Protein AF-A0A7C3XZT9-F1 (afdb_monomer)

Nearest PDB structures (foldseek):
  4e8y-assembly1_A  TM=9.211E-01  e=4.645E-08  Burkholderia cenocepacia J2315
  4e8w-assembly1_A  TM=8.831E-01  e=4.972E-08  Burkholderia cenocepacia J2315
  4e8z-assembly2_B  TM=8.800E-01  e=8.007E-08  Burkholderia cenocepacia J2315
  4e8w-assembly2_B  TM=8.769E-01  e=1.478E-07  Burkholderia cenocepacia J2315

Radius of gyration: 18.66 Å; Cα contacts (8 Å, |Δi|>4): 139; chains: 1; bounding box: 40×20×56 Å

pLDDT: mean 96.62, std 2.26, range [83.62, 98.5]

Foldseek 3Di:
DVVVVVVLVVLAAAEEEQEDDKFKDKDFDFDFDDADPVDRHTDGDTDDIDIDTDDSRVVQVVSVVSNHRYDYDDDDDPDPRSVVSVVNSD

Structure (mmCIF, N/CA/C/O backbone):
data_AF-A0A7C3XZT9-F1
#
_entry.id   AF-A0A7C3XZT9-F1
#
loop_
_atom_site.group_PDB
_atom_site.id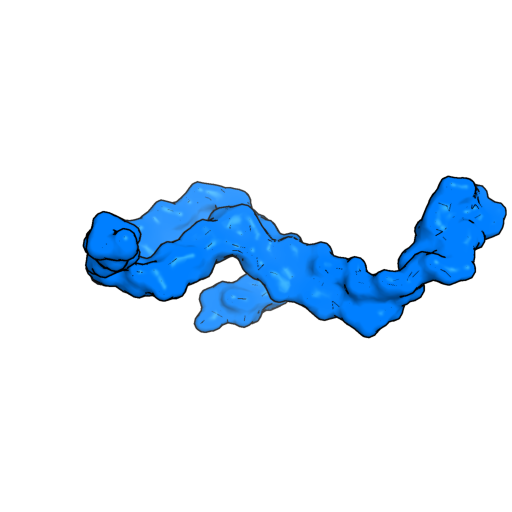
_atom_site.type_symbol
_atom_site.label_atom_id
_atom_site.label_alt_id
_atom_site.label_comp_id
_atom_site.label_asym_id
_atom_site.label_entity_id
_atom_site.label_seq_id
_atom_site.pdbx_PDB_ins_code
_atom_site.Cartn_x
_atom_site.Cartn_y
_atom_site.Cartn_z
_atom_site.occupancy
_atom_site.B_iso_or_equiv
_atom_site.auth_seq_id
_atom_site.auth_comp_id
_atom_site.auth_asym_id
_atom_site.auth_atom_id
_atom_site.pdbx_PDB_model_num
ATOM 1 N N . MET A 1 1 ? 8.491 5.897 28.663 1.00 83.62 1 MET A N 1
ATOM 2 C CA . MET A 1 1 ? 7.620 4.820 28.123 1.00 83.62 1 MET A CA 1
ATOM 3 C C . MET A 1 1 ? 6.148 4.910 28.549 1.00 83.62 1 MET A C 1
ATOM 5 O O . MET A 1 1 ? 5.301 4.761 27.681 1.00 83.62 1 MET A O 1
ATOM 9 N N . LYS A 1 2 ? 5.801 5.207 29.816 1.00 93.00 2 LYS A N 1
ATOM 10 C CA . LYS A 1 2 ? 4.394 5.265 30.294 1.00 93.00 2 LYS A CA 1
ATOM 11 C C . LYS A 1 2 ? 3.464 6.167 29.460 1.00 93.00 2 LYS A C 1
ATOM 13 O O . LYS A 1 2 ? 2.359 5.764 29.127 1.00 93.00 2 LYS A O 1
ATOM 18 N N . LYS A 1 3 ? 3.935 7.357 29.062 1.00 96.06 3 LYS A N 1
ATOM 19 C CA . LYS A 1 3 ? 3.170 8.287 28.208 1.00 96.06 3 LYS A CA 1
ATOM 20 C C . LYS A 1 3 ? 2.821 7.691 26.838 1.00 96.06 3 LYS A C 1
ATOM 22 O O . LYS A 1 3 ? 1.701 7.870 26.387 1.00 96.06 3 LYS A O 1
ATOM 27 N N . LEU A 1 4 ? 3.760 6.983 26.204 1.00 94.88 4 LEU A N 1
ATOM 28 C CA . LEU A 1 4 ? 3.545 6.363 24.893 1.00 94.88 4 LEU A CA 1
ATOM 29 C C . LEU A 1 4 ? 2.495 5.257 24.982 1.00 94.88 4 LEU A C 1
ATOM 31 O O . LEU A 1 4 ? 1.538 5.275 24.219 1.00 94.88 4 LEU A O 1
ATOM 35 N N . LYS A 1 5 ? 2.633 4.362 25.967 1.00 94.62 5 LYS A N 1
ATOM 36 C CA . LYS A 1 5 ? 1.649 3.305 26.220 1.00 94.62 5 LYS A CA 1
ATOM 37 C C . LYS A 1 5 ? 0.244 3.887 26.400 1.00 94.62 5 LYS A C 1
ATOM 39 O O . LYS A 1 5 ? -0.670 3.492 25.697 1.00 94.62 5 LYS A O 1
ATOM 44 N N . ASN A 1 6 ? 0.110 4.927 27.226 1.00 95.38 6 ASN A N 1
ATOM 45 C CA . ASN A 1 6 ? -1.174 5.598 27.429 1.00 95.38 6 ASN A CA 1
ATOM 46 C C . ASN A 1 6 ? -1.759 6.228 26.152 1.00 95.38 6 ASN A C 1
ATOM 48 O O . ASN A 1 6 ? -2.969 6.391 26.067 1.00 95.38 6 ASN A O 1
ATOM 52 N N . ILE A 1 7 ? -0.934 6.655 25.190 1.00 94.44 7 ILE A N 1
ATOM 53 C CA . ILE A 1 7 ? -1.427 7.183 23.909 1.00 94.44 7 ILE A CA 1
ATOM 54 C C . ILE A 1 7 ? -1.917 6.036 23.027 1.00 94.44 7 ILE A C 1
ATOM 56 O O . ILE A 1 7 ? -3.001 6.145 22.466 1.00 94.44 7 ILE A O 1
ATOM 60 N N . ILE A 1 8 ? -1.154 4.943 22.946 1.00 94.31 8 ILE A N 1
ATOM 61 C CA . ILE A 1 8 ? -1.519 3.752 22.167 1.00 94.31 8 ILE A CA 1
ATOM 62 C C . ILE A 1 8 ? -2.822 3.148 22.702 1.00 94.31 8 ILE A C 1
ATOM 64 O O . ILE A 1 8 ? -3.764 2.957 21.940 1.00 94.31 8 ILE A O 1
ATOM 68 N N . ASP A 1 9 ? -2.935 2.978 24.022 1.00 94.38 9 ASP A N 1
ATOM 69 C CA . ASP A 1 9 ? -4.121 2.410 24.676 1.00 94.38 9 ASP A CA 1
ATOM 70 C C . ASP A 1 9 ? -5.404 3.222 24.391 1.00 94.38 9 ASP A C 1
ATOM 72 O O . ASP A 1 9 ? -6.512 2.701 24.491 1.00 94.38 9 ASP A O 1
ATOM 76 N N . ARG A 1 10 ? -5.287 4.502 24.003 1.00 94.88 10 ARG A N 1
ATOM 77 C CA . ARG A 1 10 ? -6.437 5.359 23.665 1.00 94.88 10 ARG A CA 1
ATOM 78 C C . ARG A 1 10 ? -7.015 5.117 22.273 1.00 94.88 10 ARG A C 1
ATOM 80 O O . ARG A 1 10 ? -8.097 5.648 22.018 1.00 94.88 10 ARG A O 1
ATOM 87 N N . PHE A 1 1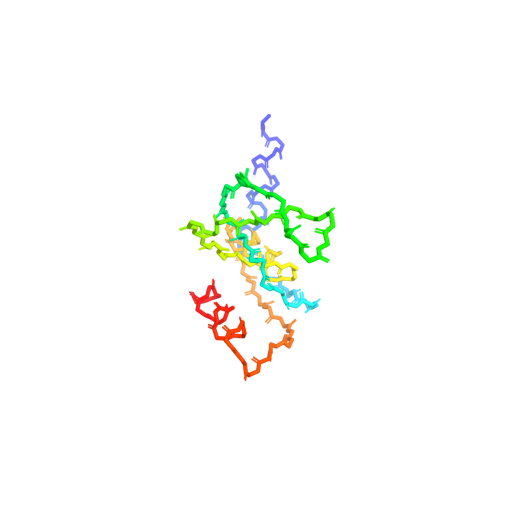1 ? -6.327 4.389 21.394 1.00 95.19 11 PHE A N 1
ATOM 88 C CA . PHE A 1 11 ? -6.849 4.028 20.071 1.00 95.19 11 PHE A CA 1
ATOM 89 C C . PHE A 1 11 ? -7.871 2.894 20.147 1.00 95.19 11 PHE A C 1
ATOM 91 O O . PHE A 1 11 ? -8.817 2.891 19.360 1.00 95.19 11 PHE A O 1
ATOM 98 N N . ALA A 1 12 ? -7.727 1.989 21.119 1.00 95.00 12 ALA A N 1
ATOM 99 C CA . ALA A 1 12 ? -8.617 0.850 21.300 1.00 95.00 12 ALA A CA 1
ATOM 100 C C . ALA A 1 12 ? -10.097 1.280 21.335 1.00 95.00 12 ALA A C 1
ATOM 102 O O . ALA A 1 12 ? -10.514 2.092 22.167 1.00 95.00 12 ALA A O 1
ATOM 103 N N . GLY A 1 13 ? -10.894 0.751 20.403 1.00 90.25 13 GLY A N 1
ATOM 104 C CA . GLY A 1 13 ? -12.336 1.012 20.313 1.00 90.25 13 GLY A CA 1
ATOM 105 C C . GLY A 1 13 ? -12.727 2.410 19.810 1.00 90.25 13 GLY A C 1
ATOM 106 O O . GLY A 1 13 ? -13.910 2.759 19.842 1.00 90.25 13 GLY A O 1
ATOM 107 N N . LYS A 1 14 ? -11.778 3.234 19.347 1.00 96.81 14 LYS A N 1
ATOM 108 C CA . LYS A 1 14 ? -12.096 4.507 18.683 1.00 96.81 14 LYS A CA 1
ATOM 109 C C . LYS A 1 14 ? -12.546 4.261 17.255 1.00 96.81 14 LYS A C 1
ATOM 111 O O . LYS A 1 14 ? -11.830 3.621 16.501 1.00 96.81 14 LYS A O 1
ATOM 116 N N . LYS A 1 15 ? -13.699 4.834 16.906 1.00 97.94 15 LYS A N 1
ATOM 117 C CA . LYS A 1 15 ? -14.251 4.826 15.551 1.00 97.94 15 LYS A CA 1
ATOM 118 C C . LYS A 1 15 ? -13.699 6.003 14.764 1.00 97.94 15 LYS A C 1
ATOM 120 O O . LYS A 1 15 ? -13.917 7.149 15.158 1.00 97.94 15 LYS A O 1
ATOM 125 N N . ILE A 1 16 ? -12.968 5.723 13.694 1.00 97.81 16 ILE A N 1
ATOM 126 C CA . ILE A 1 16 ? -12.276 6.727 12.886 1.00 97.81 16 ILE A CA 1
ATOM 127 C C . ILE A 1 16 ? -12.610 6.491 11.415 1.00 97.81 16 ILE A C 1
ATOM 129 O O . ILE A 1 16 ? -12.543 5.371 10.921 1.00 97.81 16 ILE A O 1
ATOM 133 N N . ILE A 1 17 ? -12.953 7.561 10.704 1.00 98.38 17 ILE A N 1
ATOM 134 C CA . ILE A 1 17 ? -13.120 7.526 9.253 1.00 98.38 17 ILE A CA 1
ATOM 135 C C . ILE A 1 17 ? -11.906 8.209 8.632 1.00 98.38 17 ILE A C 1
ATOM 137 O O . ILE A 1 17 ? -11.594 9.350 8.975 1.00 98.38 17 ILE A O 1
ATOM 141 N N . VAL A 1 18 ? -11.232 7.511 7.724 1.00 98.44 18 VAL A N 1
ATOM 142 C CA . VAL A 1 18 ? -10.161 8.062 6.893 1.00 98.44 18 VAL A CA 1
ATOM 143 C C . VAL A 1 18 ? -10.738 8.315 5.507 1.00 98.44 18 VAL A C 1
ATOM 145 O O . VAL A 1 18 ? -11.258 7.395 4.883 1.00 98.44 18 VAL A O 1
ATOM 148 N N . ILE A 1 19 ? -10.653 9.557 5.033 1.00 98.50 19 ILE A N 1
ATOM 149 C CA . ILE A 1 19 ? -11.079 9.948 3.686 1.00 98.50 19 ILE A CA 1
ATOM 150 C C . ILE A 1 19 ? -9.880 10.571 2.985 1.00 98.50 19 ILE A C 1
ATOM 152 O O . ILE A 1 19 ? -9.293 11.514 3.518 1.00 98.50 19 ILE A O 1
ATOM 156 N N . GLY A 1 20 ? -9.514 10.061 1.814 1.00 98.19 20 GLY A N 1
ATOM 157 C CA . GLY A 1 20 ? -8.421 10.636 1.039 1.00 98.19 20 GLY A CA 1
ATOM 158 C C . GLY A 1 20 ? -7.899 9.720 -0.056 1.00 98.19 20 GLY A C 1
ATOM 159 O O . GLY A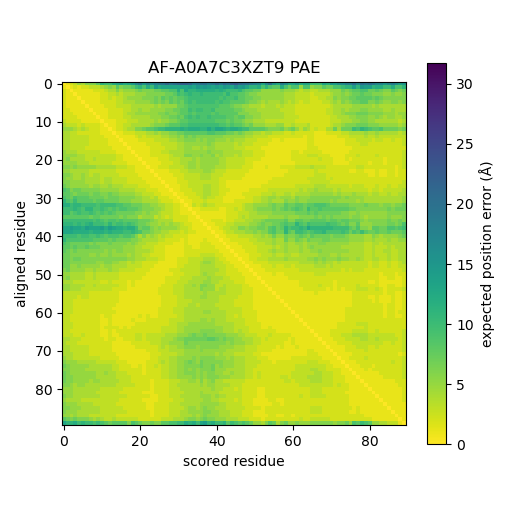 1 20 ? -8.532 8.728 -0.420 1.00 98.19 20 GLY A O 1
ATOM 160 N N . ASP A 1 21 ? -6.723 10.073 -0.561 1.00 98.19 21 ASP A N 1
ATOM 161 C CA . ASP A 1 21 ? -6.099 9.385 -1.684 1.00 98.19 21 ASP A CA 1
ATOM 162 C C . ASP A 1 21 ? -5.555 8.019 -1.263 1.00 98.19 21 ASP A C 1
ATOM 164 O O . ASP A 1 21 ? -4.688 7.896 -0.389 1.00 98.19 21 ASP A O 1
ATOM 168 N N . VAL A 1 22 ? -6.083 6.978 -1.900 1.00 98.12 22 VAL A N 1
ATOM 169 C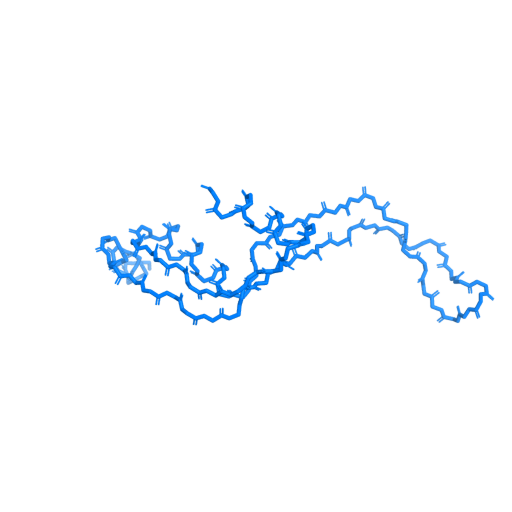 CA . VAL A 1 22 ? -5.667 5.589 -1.711 1.00 98.12 22 VAL A CA 1
ATOM 170 C C . VAL A 1 22 ? -4.585 5.283 -2.738 1.00 98.12 22 VAL A C 1
ATOM 172 O O . VAL A 1 22 ? -4.783 5.490 -3.932 1.00 98.12 22 VAL A O 1
ATOM 175 N N . MET A 1 23 ? -3.433 4.807 -2.272 1.00 97.31 23 MET A N 1
ATOM 176 C CA . MET A 1 23 ? -2.266 4.569 -3.120 1.00 97.31 23 MET A CA 1
ATOM 177 C C . MET A 1 23 ? -1.656 3.205 -2.820 1.00 97.31 23 MET A C 1
ATOM 179 O O . MET A 1 23 ? -1.726 2.732 -1.686 1.00 97.31 23 MET A O 1
ATOM 183 N N . LEU A 1 24 ? -1.043 2.596 -3.834 1.00 98.12 24 LEU A N 1
ATOM 184 C CA . LEU A 1 24 ? -0.234 1.387 -3.711 1.00 98.12 24 LEU A CA 1
ATOM 185 C C . LEU A 1 24 ? 1.238 1.774 -3.808 1.00 98.12 24 LEU A C 1
ATOM 187 O O . LEU A 1 24 ? 1.672 2.280 -4.844 1.00 98.12 24 LEU A O 1
ATOM 191 N N . ASP A 1 25 ? 2.004 1.483 -2.766 1.00 97.75 25 ASP A N 1
ATOM 192 C CA . ASP A 1 25 ? 3.447 1.670 -2.793 1.00 97.75 25 ASP A CA 1
ATOM 193 C C . ASP A 1 25 ? 4.081 0.397 -3.364 1.00 97.75 25 ASP A C 1
ATOM 195 O O . ASP A 1 25 ? 3.996 -0.679 -2.768 1.00 97.75 25 ASP A O 1
ATOM 199 N N . LYS A 1 26 ? 4.686 0.512 -4.552 1.00 97.44 26 LYS A N 1
ATOM 200 C CA . LYS A 1 26 ? 5.403 -0.579 -5.224 1.00 97.44 26 LYS A CA 1
ATOM 201 C C . LYS A 1 26 ? 6.907 -0.372 -5.087 1.00 97.44 26 LYS A C 1
ATOM 203 O O . LYS A 1 26 ? 7.454 0.606 -5.596 1.00 97.44 26 LYS A O 1
ATOM 208 N N . TYR A 1 27 ? 7.579 -1.334 -4.473 1.00 97.75 27 TYR A N 1
ATOM 209 C CA . TYR A 1 27 ? 9.029 -1.364 -4.334 1.00 97.75 27 TYR A CA 1
ATOM 210 C C . TYR A 1 27 ? 9.607 -2.338 -5.350 1.00 97.75 27 TYR A C 1
ATOM 212 O O . TYR A 1 27 ? 9.208 -3.496 -5.393 1.00 97.75 27 TYR A O 1
ATOM 220 N N . ILE A 1 28 ? 10.544 -1.869 -6.173 1.00 97.62 28 ILE A N 1
ATOM 221 C CA . ILE A 1 28 ? 11.249 -2.698 -7.153 1.00 97.62 28 ILE A CA 1
ATOM 222 C C . ILE A 1 28 ? 12.681 -2.862 -6.662 1.00 97.62 28 ILE A C 1
ATOM 224 O O . ILE A 1 28 ? 13.456 -1.905 -6.647 1.00 97.62 28 ILE A O 1
ATOM 228 N N . ASN A 1 29 ? 13.026 -4.080 -6.267 1.00 97.62 29 ASN A N 1
ATOM 229 C CA . ASN A 1 29 ? 14.334 -4.418 -5.733 1.00 97.62 29 ASN A CA 1
ATOM 230 C C . ASN A 1 29 ? 15.158 -5.123 -6.810 1.00 97.62 29 ASN A C 1
ATOM 232 O O . ASN A 1 29 ? 14.672 -6.014 -7.510 1.00 97.62 29 ASN A O 1
ATOM 236 N N . GLY A 1 30 ? 16.420 -4.730 -6.958 1.00 97.25 30 GLY A N 1
ATOM 237 C CA . GLY A 1 30 ? 17.288 -5.283 -7.986 1.00 97.25 30 GLY A CA 1
ATOM 238 C C . GLY A 1 30 ? 18.710 -4.750 -7.933 1.00 97.25 30 GLY A C 1
ATOM 239 O O . GLY A 1 30 ? 19.081 -3.998 -7.036 1.00 97.25 30 GLY A O 1
ATOM 240 N N . GLU A 1 31 ? 19.501 -5.138 -8.925 1.00 97.75 31 GLU A N 1
ATOM 241 C CA . GLU A 1 31 ? 20.914 -4.767 -9.031 1.00 97.75 31 GLU A CA 1
ATOM 242 C C . GLU A 1 31 ? 21.168 -3.954 -10.299 1.00 97.75 31 GLU A C 1
ATOM 244 O O . GLU A 1 31 ? 20.595 -4.233 -11.355 1.00 97.75 31 GLU A O 1
ATOM 249 N N . VAL A 1 32 ? 22.068 -2.974 -10.218 1.00 97.56 32 VAL A N 1
ATOM 250 C CA . VAL A 1 32 ? 22.522 -2.193 -11.373 1.00 97.56 32 VAL A CA 1
ATOM 251 C C . VAL A 1 32 ? 23.945 -2.610 -11.709 1.00 97.56 32 VAL A C 1
ATOM 253 O O . VAL A 1 32 ? 24.885 -2.250 -11.008 1.00 97.56 32 VAL A O 1
ATOM 256 N N . ASN A 1 33 ? 24.095 -3.339 -12.814 1.00 96.00 33 ASN A N 1
ATOM 257 C CA . ASN A 1 33 ? 25.393 -3.864 -13.250 1.00 96.00 33 ASN A CA 1
ATOM 258 C C . ASN A 1 33 ? 25.888 -3.237 -14.566 1.00 96.00 33 ASN A C 1
ATOM 260 O O . ASN A 1 33 ? 26.971 -3.579 -15.035 1.00 96.00 33 ASN A O 1
ATOM 264 N N . ARG A 1 34 ? 25.103 -2.348 -15.198 1.00 96.62 34 ARG A N 1
ATOM 265 C CA . ARG A 1 34 ? 25.474 -1.680 -16.458 1.00 96.62 34 ARG A CA 1
ATOM 266 C C . ARG A 1 34 ? 24.718 -0.368 -16.696 1.00 96.62 34 ARG A C 1
ATOM 268 O O . ARG A 1 34 ? 23.674 -0.122 -16.091 1.00 96.62 34 ARG A O 1
ATOM 275 N N . ILE A 1 35 ? 25.228 0.418 -17.643 1.00 97.12 35 ILE A N 1
ATOM 276 C CA . ILE A 1 35 ? 24.581 1.605 -18.223 1.00 97.12 35 ILE A CA 1
ATOM 277 C C . ILE A 1 35 ? 23.903 1.221 -19.548 1.00 97.12 35 ILE A C 1
ATOM 279 O O . ILE A 1 35 ? 24.369 0.311 -20.239 1.00 97.12 35 ILE A O 1
ATOM 283 N N . SER A 1 36 ? 22.785 1.872 -19.877 1.00 96.88 36 SER A N 1
ATOM 284 C CA . SER A 1 36 ? 22.080 1.681 -21.151 1.00 96.88 36 SER A CA 1
ATOM 285 C C . SER A 1 36 ? 22.941 2.165 -22.334 1.00 96.88 36 SER A C 1
ATOM 287 O O . SER A 1 36 ? 23.569 3.221 -22.244 1.00 96.88 36 SER A O 1
ATOM 289 N N . PRO A 1 37 ? 23.007 1.413 -23.449 1.00 95.44 37 PRO A N 1
ATOM 290 C CA . PRO A 1 37 ? 23.651 1.893 -24.671 1.00 95.44 37 PRO A CA 1
ATOM 291 C C . PRO A 1 37 ? 22.829 2.970 -25.404 1.00 95.44 37 PRO A C 1
ATOM 293 O O . PRO A 1 37 ? 23.382 3.689 -26.231 1.00 95.44 37 PRO A O 1
ATOM 296 N N . GLU A 1 38 ? 21.530 3.100 -25.113 1.00 97.25 38 GLU A N 1
ATOM 297 C CA . GLU A 1 38 ? 20.625 4.081 -25.726 1.00 97.25 38 GLU A CA 1
ATOM 298 C C . GLU A 1 38 ? 20.698 5.468 -25.067 1.00 97.25 38 GLU A C 1
ATOM 300 O O . GLU A 1 38 ? 20.477 6.480 -25.733 1.00 97.25 38 GLU A O 1
ATOM 305 N N . ALA A 1 39 ? 20.996 5.535 -23.766 1.00 96.31 39 ALA A N 1
ATOM 306 C CA . ALA A 1 39 ? 21.126 6.783 -23.012 1.00 96.31 39 ALA A CA 1
ATOM 307 C C . ALA A 1 39 ? 21.989 6.586 -21.747 1.00 96.31 39 ALA A C 1
ATOM 309 O O . ALA A 1 39 ? 22.051 5.473 -21.224 1.00 96.31 39 ALA A O 1
ATOM 310 N N . PRO A 1 40 ? 22.618 7.644 -21.189 1.00 95.06 40 PRO A N 1
ATOM 311 C CA . PRO A 1 40 ? 23.499 7.547 -20.018 1.00 95.06 40 PRO A CA 1
ATOM 312 C C . PRO A 1 40 ? 22.717 7.374 -18.698 1.00 95.06 40 PRO A C 1
ATOM 314 O O . PRO A 1 40 ? 22.849 8.170 -17.769 1.00 95.06 40 PRO A O 1
ATOM 317 N N . ILE A 1 41 ? 21.888 6.332 -18.614 1.00 97.75 41 ILE A N 1
ATOM 318 C CA . ILE A 1 41 ? 21.073 5.971 -17.450 1.00 97.75 41 ILE A CA 1
ATOM 319 C C . ILE A 1 41 ? 21.355 4.524 -17.005 1.00 97.75 41 ILE A C 1
ATOM 321 O O . ILE A 1 41 ? 21.647 3.661 -17.841 1.00 97.75 41 ILE A O 1
ATOM 325 N N . PRO A 1 42 ? 21.292 4.227 -15.694 1.00 96.75 42 PRO A N 1
ATOM 326 C CA . PRO A 1 42 ? 21.484 2.875 -15.179 1.00 96.75 42 PRO A CA 1
ATOM 327 C C . PRO A 1 42 ? 20.346 1.936 -15.591 1.00 96.75 42 PRO A C 1
ATOM 329 O O . PRO A 1 42 ? 19.183 2.336 -15.635 1.00 96.75 42 PRO A O 1
ATOM 332 N N . VAL A 1 43 ? 20.673 0.663 -15.828 1.00 96.94 43 VAL A N 1
ATOM 333 C CA . VAL A 1 43 ? 19.675 -0.391 -16.068 1.00 96.94 43 VAL A CA 1
ATOM 334 C C . VAL A 1 43 ? 19.526 -1.241 -14.808 1.00 96.94 43 VAL A C 1
ATOM 336 O O . VAL A 1 43 ? 20.471 -1.923 -14.408 1.00 96.94 43 VAL A O 1
ATOM 339 N N . LEU A 1 44 ? 18.335 -1.218 -14.202 1.00 97.44 44 LEU A N 1
ATOM 340 C CA . LEU A 1 44 ? 18.001 -2.054 -13.049 1.00 97.44 44 LEU A CA 1
ATOM 341 C C . LEU A 1 44 ? 17.613 -3.466 -13.506 1.00 97.44 44 LEU A C 1
ATOM 343 O O . LEU A 1 44 ? 16.639 -3.650 -14.234 1.00 97.44 44 LEU A O 1
ATOM 347 N N . ASN A 1 45 ? 18.354 -4.472 -13.049 1.00 96.69 45 ASN A N 1
ATOM 348 C CA . ASN A 1 45 ? 17.975 -5.873 -13.180 1.00 96.69 45 ASN A CA 1
ATOM 349 C C . ASN A 1 45 ? 17.051 -6.254 -12.018 1.00 96.69 45 ASN A C 1
ATOM 351 O O . ASN A 1 45 ? 17.530 -6.524 -10.913 1.00 96.69 45 ASN A O 1
ATOM 355 N N . VAL A 1 46 ? 15.740 -6.234 -12.266 1.00 97.44 46 VAL A N 1
ATOM 356 C CA . VAL A 1 46 ? 14.710 -6.507 -11.253 1.00 97.44 46 VAL A CA 1
ATOM 357 C C . VAL A 1 46 ? 14.851 -7.934 -10.715 1.00 97.44 46 VAL A C 1
ATOM 359 O O . VAL A 1 46 ? 14.967 -8.893 -11.477 1.00 97.44 46 VAL A O 1
ATOM 362 N N . LYS A 1 47 ? 14.851 -8.070 -9.388 1.00 97.88 47 LYS A N 1
ATOM 363 C CA . LYS A 1 47 ? 14.941 -9.344 -8.662 1.00 97.88 47 LYS A CA 1
ATOM 364 C C . LYS A 1 47 ? 13.656 -9.673 -7.923 1.00 97.88 47 LYS A C 1
ATOM 366 O O . LYS A 1 47 ? 13.252 -10.831 -7.912 1.00 97.88 47 LYS A O 1
ATOM 371 N N . SER A 1 48 ? 13.024 -8.671 -7.328 1.00 97.88 48 SER A N 1
ATOM 372 C CA . SER A 1 48 ? 11.743 -8.823 -6.651 1.00 97.88 48 SER A CA 1
ATOM 373 C C . SER A 1 48 ? 10.948 -7.529 -6.689 1.00 97.88 48 SER A C 1
ATOM 375 O O . SER A 1 48 ? 11.483 -6.444 -6.939 1.00 97.88 48 SER A O 1
ATOM 377 N N . GLU A 1 49 ? 9.653 -7.669 -6.438 1.00 97.44 49 GLU A N 1
ATOM 378 C CA . GLU A 1 49 ? 8.736 -6.558 -6.268 1.00 97.44 49 GLU A CA 1
ATOM 379 C C . GLU A 1 49 ? 7.939 -6.787 -4.987 1.00 97.44 49 GLU A C 1
ATOM 381 O O . GLU A 1 49 ? 7.413 -7.879 -4.776 1.00 97.44 49 GLU A O 1
ATOM 386 N N . ASP A 1 50 ? 7.859 -5.760 -4.150 1.00 97.06 50 ASP A N 1
ATOM 387 C CA . ASP A 1 50 ? 7.087 -5.771 -2.913 1.00 97.06 50 ASP A CA 1
ATOM 388 C C . ASP A 1 50 ? 6.018 -4.683 -2.976 1.00 97.06 50 ASP A C 1
ATOM 390 O O . ASP A 1 50 ? 6.197 -3.638 -3.609 1.00 97.06 50 ASP A O 1
ATOM 394 N N . TYR A 1 51 ? 4.897 -4.927 -2.307 1.00 97.69 51 TYR A N 1
ATOM 395 C CA . TYR A 1 51 ? 3.735 -4.050 -2.341 1.00 97.69 51 TYR A CA 1
ATOM 396 C C . TYR A 1 51 ? 3.298 -3.705 -0.925 1.00 97.69 51 TYR A C 1
ATOM 398 O O . TYR A 1 51 ? 3.210 -4.582 -0.065 1.00 97.69 51 TYR A O 1
ATOM 406 N N . ALA A 1 52 ? 2.989 -2.434 -0.694 1.00 97.69 52 ALA A N 1
ATOM 407 C CA . ALA A 1 52 ? 2.472 -1.949 0.574 1.00 97.69 52 ALA A CA 1
ATOM 408 C C . ALA A 1 52 ? 1.315 -0.970 0.363 1.00 97.69 52 ALA A C 1
ATOM 410 O O . ALA A 1 52 ? 1.181 -0.333 -0.684 1.00 97.69 52 ALA A O 1
ATOM 411 N N . LEU A 1 53 ? 0.475 -0.841 1.388 1.00 98.19 53 LEU A N 1
ATOM 412 C CA . LEU A 1 53 ? -0.545 0.199 1.430 1.00 98.19 53 LEU A CA 1
ATOM 413 C C . LEU A 1 53 ? 0.135 1.566 1.566 1.00 98.19 53 LEU A C 1
ATOM 415 O O . LEU A 1 53 ? 0.920 1.767 2.491 1.00 98.19 53 LEU A O 1
ATOM 419 N N . GLY A 1 54 ? -0.206 2.497 0.678 1.00 98.06 54 GLY A N 1
ATOM 420 C CA . GLY A 1 54 ? 0.264 3.880 0.669 1.00 98.06 54 GLY A CA 1
ATOM 421 C C . GLY A 1 54 ? -0.863 4.879 0.954 1.00 98.06 54 GLY A C 1
ATOM 422 O O . GLY A 1 54 ? -2.053 4.545 0.974 1.00 98.06 54 GLY A O 1
ATOM 423 N N . GLY A 1 55 ? -0.499 6.137 1.201 1.00 98.00 55 GLY A N 1
ATOM 424 C CA . GLY A 1 55 ? -1.467 7.225 1.389 1.00 98.00 55 GLY A CA 1
ATOM 425 C C . GLY A 1 55 ? -2.488 6.969 2.504 1.00 98.00 55 GLY A C 1
ATOM 426 O O . GLY A 1 55 ? -2.144 6.519 3.601 1.00 98.00 55 GLY A O 1
ATOM 427 N N . ALA A 1 56 ? -3.763 7.239 2.214 1.00 98.44 56 ALA A N 1
ATOM 428 C CA . ALA A 1 56 ? -4.872 7.033 3.141 1.00 98.44 56 ALA A CA 1
ATOM 429 C C . ALA A 1 56 ? -5.019 5.564 3.581 1.00 98.44 56 ALA A C 1
ATOM 431 O O . ALA A 1 56 ? -5.410 5.305 4.722 1.00 98.44 56 ALA A O 1
ATOM 432 N N . ALA A 1 57 ? -4.643 4.601 2.731 1.00 98.38 57 ALA A N 1
ATOM 433 C CA . ALA A 1 57 ? -4.680 3.186 3.090 1.00 98.38 57 ALA A CA 1
ATOM 434 C C . ALA A 1 57 ? -3.669 2.840 4.187 1.00 98.38 57 ALA A C 1
ATOM 436 O O . ALA A 1 57 ? -4.014 2.139 5.137 1.00 98.38 57 ALA A O 1
ATOM 437 N N . ASN A 1 58 ? -2.456 3.399 4.122 1.00 98.44 58 ASN A N 1
ATOM 438 C CA . ASN A 1 58 ? -1.460 3.218 5.179 1.00 98.44 58 ASN A CA 1
ATOM 439 C C . ASN A 1 58 ? -1.926 3.830 6.510 1.00 98.44 58 ASN A C 1
ATOM 441 O O . ASN A 1 58 ? -1.729 3.263 7.584 1.00 98.44 58 ASN A O 1
ATOM 445 N N . VAL A 1 59 ? -2.576 4.999 6.459 1.00 98.19 59 VAL A N 1
ATOM 446 C CA . VAL A 1 59 ? -3.140 5.638 7.659 1.00 98.19 59 VAL A CA 1
ATOM 447 C C . VAL A 1 59 ? -4.193 4.732 8.299 1.00 98.19 59 VAL A C 1
ATOM 449 O O . VAL A 1 59 ? -4.140 4.495 9.507 1.00 98.19 59 VAL A O 1
ATOM 452 N N . ALA A 1 60 ? -5.107 4.177 7.499 1.00 98.06 60 ALA A N 1
ATOM 453 C CA . ALA A 1 60 ? -6.106 3.232 7.986 1.00 98.06 60 ALA A CA 1
ATOM 454 C C . ALA A 1 60 ? -5.463 1.963 8.573 1.00 98.06 60 ALA A C 1
ATOM 456 O O . ALA A 1 60 ? -5.817 1.560 9.683 1.00 98.06 60 ALA A O 1
ATOM 457 N N . ALA A 1 61 ? -4.462 1.391 7.895 1.00 97.62 61 ALA A N 1
ATOM 458 C CA . ALA A 1 61 ? -3.725 0.221 8.371 1.00 97.62 61 ALA A CA 1
ATOM 459 C C . ALA A 1 61 ? -3.061 0.468 9.737 1.00 97.62 61 ALA A C 1
ATOM 461 O O . ALA A 1 61 ? -3.191 -0.348 10.650 1.00 97.62 61 ALA A O 1
ATOM 462 N N . ASN A 1 62 ? -2.430 1.631 9.926 1.00 97.25 62 ASN A N 1
ATOM 463 C CA . ASN A 1 62 ? -1.828 2.006 11.206 1.00 97.25 62 ASN A CA 1
ATOM 464 C C . ASN A 1 62 ? -2.872 2.173 12.319 1.00 97.25 62 ASN A C 1
ATOM 466 O O . ASN A 1 62 ? -2.667 1.690 13.431 1.00 97.25 62 ASN A O 1
ATOM 470 N N . ILE A 1 63 ? -4.011 2.817 12.041 1.00 97.06 63 ILE A N 1
ATOM 471 C CA . ILE A 1 63 ? -5.097 2.955 13.026 1.00 97.06 63 ILE A CA 1
ATOM 472 C C . ILE A 1 63 ? -5.614 1.577 13.454 1.00 97.06 63 ILE A C 1
ATOM 474 O O . ILE A 1 63 ? -5.795 1.336 14.651 1.00 97.06 63 ILE A O 1
ATOM 478 N N . LYS A 1 64 ? -5.812 0.667 12.493 1.00 96.12 64 LYS A N 1
ATOM 479 C CA . LYS A 1 64 ? -6.232 -0.711 12.759 1.00 96.12 64 LYS A CA 1
ATOM 480 C C . LYS A 1 64 ? -5.206 -1.453 13.617 1.00 96.12 64 LYS A C 1
ATOM 482 O O . LYS A 1 64 ? -5.587 -2.073 14.607 1.00 96.12 64 LYS A O 1
ATOM 487 N N . ALA A 1 65 ? -3.917 -1.344 13.287 1.00 95.62 65 ALA A N 1
ATOM 488 C CA . ALA A 1 65 ? -2.826 -1.963 14.042 1.00 95.62 65 ALA A CA 1
ATOM 489 C C . ALA A 1 65 ? -2.733 -1.447 15.492 1.00 95.62 65 ALA A C 1
ATOM 491 O O . ALA A 1 65 ? -2.361 -2.194 16.395 1.00 95.62 65 ALA A O 1
ATOM 492 N N . LEU A 1 66 ? -3.125 -0.192 15.735 1.00 96.25 66 LEU A N 1
ATOM 493 C CA . LEU A 1 66 ? -3.221 0.405 17.073 1.00 96.25 66 LEU A CA 1
ATOM 494 C C . LEU A 1 66 ? -4.509 0.016 17.836 1.00 96.25 66 LEU A C 1
ATOM 496 O O . LEU A 1 66 ? -4.717 0.481 18.955 1.00 96.25 66 LEU A O 1
ATOM 500 N N . GLY A 1 67 ? -5.379 -0.825 17.264 1.00 95.31 67 GLY A N 1
ATOM 501 C CA . GLY A 1 67 ? -6.623 -1.298 17.887 1.00 95.31 67 GLY A CA 1
ATOM 502 C C . GLY A 1 67 ? -7.846 -0.404 17.650 1.00 95.31 67 GLY A C 1
ATOM 503 O O . GLY A 1 67 ? -8.889 -0.610 18.277 1.00 95.31 67 GLY A O 1
ATOM 504 N N . GLY A 1 68 ? -7.733 0.589 16.766 1.00 96.81 68 GLY A N 1
ATOM 505 C CA . GLY A 1 68 ? -8.859 1.413 16.336 1.00 96.81 68 GLY A CA 1
ATOM 506 C C . GLY A 1 68 ? -9.839 0.656 15.436 1.00 96.81 68 GLY A C 1
ATOM 507 O O . GLY A 1 68 ? -9.480 -0.287 14.728 1.00 96.81 68 GLY A O 1
ATOM 508 N N . ASP A 1 69 ? -11.089 1.104 15.454 1.00 97.12 69 ASP A N 1
ATOM 509 C CA . ASP A 1 69 ? -12.129 0.717 14.506 1.00 97.12 69 ASP A CA 1
ATOM 510 C C . ASP A 1 69 ? -12.143 1.753 13.374 1.00 97.12 69 ASP A C 1
ATOM 512 O O . ASP A 1 69 ? -12.425 2.931 13.605 1.00 97.12 69 ASP A O 1
ATOM 516 N N . VAL A 1 70 ? -11.750 1.351 12.167 1.00 97.31 70 VAL A N 1
ATOM 517 C CA . VAL A 1 70 ? -11.481 2.278 11.064 1.00 97.31 70 VAL A CA 1
ATOM 518 C C . VAL A 1 70 ? -12.282 1.925 9.822 1.00 97.31 70 VAL A C 1
ATOM 520 O O . VAL A 1 70 ? -12.399 0.761 9.452 1.00 97.31 70 VAL A O 1
ATOM 523 N N . SER A 1 71 ? -12.805 2.950 9.156 1.00 97.69 71 SER A N 1
ATOM 524 C CA . SER A 1 71 ? -13.365 2.849 7.808 1.00 97.69 71 SER A CA 1
ATOM 525 C C . SER A 1 71 ? -12.578 3.751 6.866 1.00 97.69 71 SER A C 1
ATOM 527 O O . SER A 1 71 ? -12.334 4.916 7.182 1.00 97.69 71 SER A O 1
ATOM 529 N N . LEU A 1 72 ? -12.180 3.213 5.717 1.00 98.12 72 LEU A N 1
ATOM 530 C CA . LEU A 1 72 ? -11.448 3.935 4.682 1.00 98.12 72 LEU A CA 1
ATOM 531 C C . LEU A 1 72 ? -1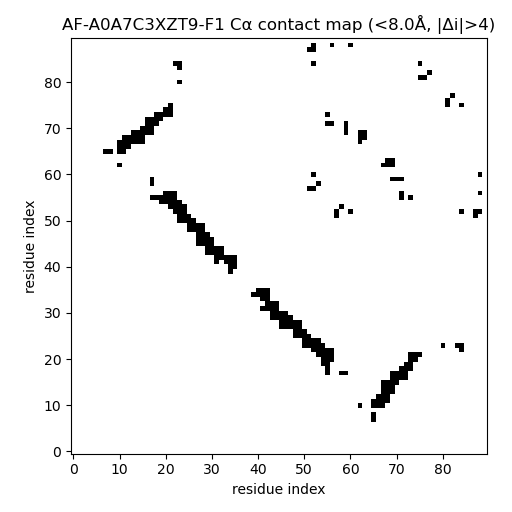2.388 4.259 3.520 1.00 98.12 72 LEU A C 1
ATOM 533 O O . LEU A 1 72 ? -13.042 3.366 2.987 1.00 98.12 72 LEU A O 1
ATOM 537 N N . PHE A 1 73 ? -12.421 5.524 3.114 1.00 98.06 73 PHE A N 1
ATOM 538 C CA . PHE A 1 73 ? -13.137 5.995 1.934 1.00 98.06 73 PHE A CA 1
ATOM 539 C C . PHE A 1 73 ? -12.159 6.662 0.971 1.00 98.06 73 PHE A C 1
ATOM 541 O O . PHE A 1 73 ? -11.419 7.576 1.333 1.00 98.06 73 PHE A O 1
ATOM 548 N N . GLY A 1 74 ? -12.198 6.219 -0.275 1.00 96.75 74 GLY A N 1
ATOM 549 C CA . GLY A 1 74 ? -11.392 6.746 -1.363 1.00 96.75 74 GLY A CA 1
ATOM 550 C C . GLY A 1 74 ? -11.748 6.033 -2.660 1.00 96.75 74 GLY A C 1
ATOM 551 O O . GLY A 1 74 ? -12.655 5.198 -2.691 1.00 96.75 74 GLY A O 1
ATOM 552 N N . PHE A 1 75 ? -11.035 6.367 -3.727 1.00 97.06 75 PHE A N 1
ATOM 553 C CA . PHE A 1 75 ? -11.213 5.738 -5.030 1.00 97.06 75 PHE A CA 1
ATOM 554 C C . PHE A 1 75 ? -10.030 4.828 -5.343 1.00 97.06 75 PHE A C 1
ATOM 556 O O . PHE A 1 75 ? -8.885 5.184 -5.080 1.00 97.06 75 PHE A O 1
ATOM 563 N N . ILE A 1 76 ? -10.322 3.675 -5.939 1.00 96.94 76 ILE A N 1
ATOM 564 C CA . ILE A 1 76 ? -9.329 2.786 -6.545 1.00 96.94 76 ILE A CA 1
ATOM 565 C C . ILE A 1 76 ? -9.700 2.547 -8.009 1.00 96.94 76 ILE A C 1
ATOM 567 O O . ILE A 1 76 ? -10.881 2.553 -8.370 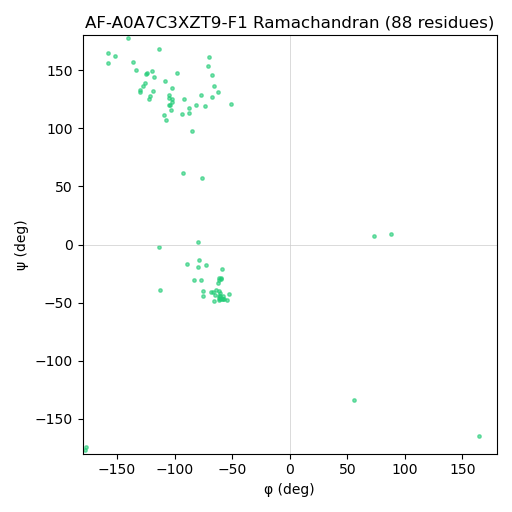1.00 96.94 76 ILE A O 1
ATOM 571 N N . GLY A 1 77 ? -8.687 2.372 -8.855 1.00 97.06 77 GLY A N 1
ATOM 572 C CA . GLY A 1 77 ? -8.873 2.024 -10.261 1.00 97.06 77 GLY A CA 1
ATOM 573 C C . GLY A 1 77 ? -9.393 0.596 -10.439 1.00 97.06 77 GLY A C 1
ATOM 574 O O . GLY A 1 77 ? -9.272 -0.241 -9.549 1.00 97.06 77 GLY A O 1
ATOM 575 N N . LYS A 1 78 ? -9.963 0.307 -11.615 1.00 97.56 78 LYS A N 1
ATOM 576 C CA . LYS A 1 78 ? -10.286 -1.063 -12.056 1.00 97.56 78 LYS A CA 1
ATOM 577 C C . LYS A 1 78 ? -9.123 -1.626 -12.870 1.00 97.56 78 LYS A C 1
ATOM 579 O O . LYS A 1 78 ? -9.247 -1.863 -14.070 1.00 97.56 78 LYS A O 1
ATOM 584 N N . ASP A 1 79 ? -7.980 -1.738 -12.218 1.00 97.75 79 ASP A N 1
ATOM 585 C CA . ASP A 1 79 ? -6.724 -2.189 -12.802 1.00 97.75 79 ASP A CA 1
ATOM 586 C C . ASP A 1 79 ? -5.971 -3.084 -11.811 1.00 97.75 79 ASP A C 1
ATOM 588 O O . ASP A 1 79 ? -6.399 -3.288 -10.675 1.00 97.75 79 ASP A O 1
ATOM 592 N N . SER A 1 80 ? -4.823 -3.615 -12.234 1.00 97.38 80 SER A N 1
ATOM 593 C CA . SER A 1 80 ? -4.026 -4.519 -11.404 1.00 97.38 80 SER A CA 1
ATOM 594 C C . SER A 1 80 ? -3.558 -3.893 -10.086 1.00 97.38 80 SER A C 1
ATOM 596 O O . SER A 1 80 ? -3.345 -4.617 -9.116 1.00 97.38 80 SER A O 1
ATOM 598 N N . ALA A 1 81 ? -3.363 -2.568 -10.038 1.00 96.69 81 ALA A N 1
ATOM 599 C CA . ALA A 1 81 ? -2.968 -1.887 -8.808 1.00 96.69 81 ALA A CA 1
ATOM 600 C C . ALA A 1 81 ? -4.162 -1.760 -7.852 1.00 96.69 81 ALA A C 1
ATOM 602 O O . ALA A 1 81 ? -4.005 -1.999 -6.655 1.00 96.69 81 ALA A O 1
ATOM 603 N N . GLY A 1 82 ? -5.353 -1.467 -8.380 1.00 97.56 82 GLY A N 1
ATOM 604 C CA . GLY A 1 82 ? -6.613 -1.529 -7.640 1.00 97.56 82 GLY A CA 1
ATOM 605 C C . GLY A 1 82 ? -6.888 -2.920 -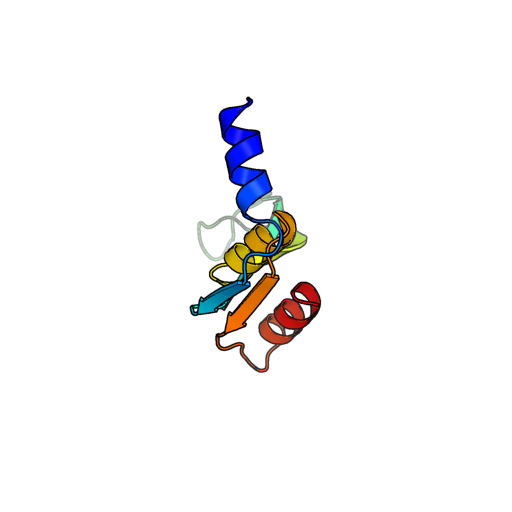7.065 1.00 97.56 82 GLY A C 1
ATOM 606 O O . GLY A 1 82 ? -7.148 -3.040 -5.870 1.00 97.56 82 GLY A O 1
ATOM 607 N N . ASP A 1 83 ? -6.726 -3.975 -7.868 1.00 97.19 83 ASP A N 1
ATOM 608 C CA . ASP A 1 83 ? -6.902 -5.362 -7.415 1.00 97.19 83 ASP A CA 1
ATOM 609 C C . ASP A 1 83 ? -5.911 -5.734 -6.299 1.00 97.19 83 ASP A C 1
ATOM 611 O O . ASP A 1 83 ? -6.267 -6.419 -5.337 1.00 97.19 83 ASP A O 1
ATOM 615 N N . MET A 1 84 ? -4.657 -5.282 -6.408 1.00 97.69 84 MET A N 1
ATOM 616 C CA . MET A 1 84 ? -3.643 -5.502 -5.375 1.00 97.69 84 MET A CA 1
ATOM 617 C C . MET A 1 84 ? -3.965 -4.725 -4.093 1.00 97.69 84 MET A C 1
ATOM 619 O O . MET A 1 84 ? -3.836 -5.277 -3.004 1.00 97.69 84 MET A O 1
ATOM 623 N N . LEU A 1 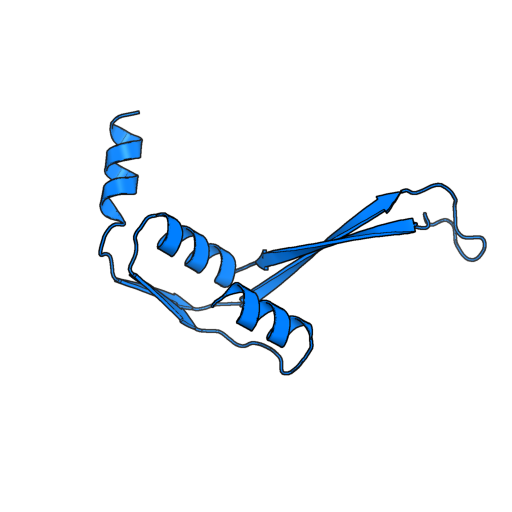85 ? -4.432 -3.476 -4.206 1.00 97.44 85 LEU A N 1
ATOM 624 C CA . LEU A 1 85 ? -4.893 -2.686 -3.062 1.00 97.44 85 LEU A CA 1
ATOM 625 C C . LEU A 1 85 ? -6.041 -3.367 -2.330 1.00 97.44 85 LEU A C 1
ATOM 627 O O . LEU A 1 85 ? -5.983 -3.481 -1.110 1.00 97.44 85 LEU A O 1
ATOM 631 N N . SER A 1 86 ? -7.050 -3.850 -3.059 1.00 95.88 86 SER A N 1
ATOM 632 C CA . SER A 1 86 ? -8.170 -4.583 -2.468 1.00 95.88 86 SER A CA 1
ATOM 633 C C . SER A 1 86 ? -7.690 -5.802 -1.687 1.00 95.88 86 SER A C 1
ATOM 635 O O . SER A 1 86 ? -8.064 -5.949 -0.531 1.00 95.88 86 SER A O 1
ATOM 637 N N . LYS A 1 87 ? -6.783 -6.606 -2.257 1.00 96.75 87 LYS A N 1
ATOM 638 C CA . LYS A 1 87 ? -6.203 -7.771 -1.567 1.00 96.75 87 LYS A CA 1
ATOM 639 C C . LYS A 1 87 ? -5.403 -7.415 -0.313 1.00 96.75 87 LYS A C 1
ATOM 641 O O . LYS A 1 87 ? -5.360 -8.213 0.610 1.00 96.75 87 LYS A O 1
ATOM 646 N N . LEU A 1 88 ? -4.727 -6.264 -0.292 1.00 96.44 88 LEU A N 1
ATOM 647 C CA . LEU A 1 88 ? -3.963 -5.806 0.876 1.00 96.44 88 LEU A CA 1
ATOM 648 C C . LEU A 1 88 ? -4.846 -5.169 1.962 1.00 96.44 88 LEU A C 1
ATOM 650 O O . LEU A 1 88 ? -4.387 -5.012 3.092 1.00 96.44 88 LEU A O 1
ATOM 654 N N . LEU A 1 89 ? -6.060 -4.736 1.612 1.00 94.31 89 LEU A N 1
ATOM 655 C CA . LEU A 1 89 ? -7.027 -4.122 2.527 1.00 94.31 89 LEU A CA 1
ATOM 656 C C . LEU A 1 89 ? -7.959 -5.140 3.204 1.00 94.31 89 LEU A C 1
ATOM 658 O O . LEU A 1 89 ? -8.606 -4.775 4.189 1.00 94.31 89 LEU A O 1
ATOM 662 N N . GLU A 1 90 ? -8.047 -6.362 2.670 1.00 85.75 90 GLU A N 1
ATOM 663 C CA . GLU A 1 90 ? -8.735 -7.513 3.281 1.00 85.75 90 GLU A CA 1
ATOM 664 C C . GLU A 1 90 ? -7.993 -8.040 4.522 1.00 85.75 90 GLU A C 1
ATOM 666 O O . GLU A 1 90 ? -8.688 -8.328 5.527 1.00 85.75 90 GLU A O 1
#

Solvent-accessible surf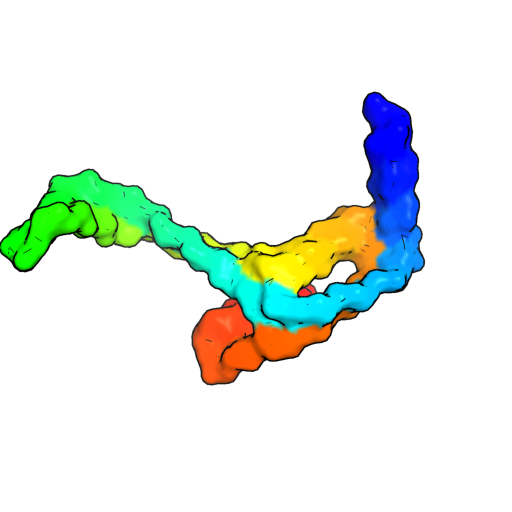ace area (backbone atoms only — not comparable to full-atom values): 5336 Å² total; per-residue (Å²): 110,71,70,57,53,59,56,49,64,62,30,50,76,38,81,45,78,43,75,45,62,51,42,74,42,74,46,80,41,59,48,70,86,51,68,43,93,90,47,101,43,77,43,74,48,78,73,51,75,50,79,44,67,20,63,42,44,33,55,41,52,52,42,41,75,46,44,23,42,67,48,79,46,65,67,75,61,100,45,75,63,28,56,50,46,53,66,74,71,108

Sequence (90 aa):
MKKLKNIIDRFAGKKIIVIGDVMLDKYINGEVNRISPEAPIPVLNVKSEDYALGGAANVAANIKALGGDVSLFGFIGKDSAGDMLSKLLE

Secondary structure (DSSP, 8-state):
-HHHHHHHTTTTT-EEEEES-EEEEEEEEEEEEEE-SSSS-EEEEEEEEEEEEEHHHHHHHHHHHTT-EEEEE----SSHHHHHHHHHH-

Mean predicted aligned error: 3.67 Å